Protein AF-A0A9N9CLS1-F1 (afdb_monomer)

Foldseek 3Di:
DDPDPDDDDPVVCVVDVAPFDQPVVPRDTDAAAAEDEQDDDVLLVVLVVVVVVVDPPDDDDPVVSVVSSVVVSVVVLVVVVVVCVVVVPDHRPVRHYYPD

Organism: NCBI:txid144530

Structure (mmCIF, N/CA/C/O backbone):
data_AF-A0A9N9CLS1-F1
#
_entry.id   AF-A0A9N9CLS1-F1
#
loop_
_atom_site.group_PDB
_atom_site.id
_atom_site.type_symbol
_atom_site.label_atom_id
_atom_site.label_alt_id
_atom_site.label_comp_id
_atom_site.label_asym_id
_atom_site.label_entity_id
_atom_site.label_seq_id
_atom_site.pdbx_PDB_ins_code
_atom_site.Cartn_x
_atom_site.Cartn_y
_atom_site.Cartn_z
_atom_site.occupancy
_atom_site.B_iso_or_equiv
_atom_site.auth_seq_id
_atom_site.auth_comp_id
_atom_site.auth_asym_id
_atom_site.auth_atom_id
_atom_site.pdbx_PDB_model_num
ATOM 1 N N . MET A 1 1 ? 32.860 11.344 -36.986 1.00 40.09 1 MET A N 1
ATOM 2 C CA . MET A 1 1 ? 31.773 10.966 -36.055 1.00 40.09 1 MET A CA 1
ATOM 3 C C . MET A 1 1 ? 30.735 10.146 -36.809 1.00 40.09 1 MET A C 1
ATOM 5 O O . MET A 1 1 ? 29.849 10.697 -37.449 1.00 40.09 1 MET A O 1
ATOM 9 N N . THR A 1 2 ? 30.897 8.826 -36.820 1.00 36.91 2 THR A N 1
ATOM 10 C CA . THR A 1 2 ? 29.975 7.885 -37.466 1.00 36.91 2 THR A CA 1
ATOM 11 C C . THR A 1 2 ? 28.696 7.772 -36.639 1.00 36.91 2 THR A C 1
ATOM 13 O O . THR A 1 2 ? 28.708 7.270 -35.520 1.00 36.91 2 THR A O 1
ATOM 16 N N . LYS A 1 3 ? 27.577 8.268 -37.179 1.00 47.56 3 LYS A N 1
ATOM 17 C CA . LYS A 1 3 ? 26.245 8.050 -36.603 1.00 47.56 3 LYS A CA 1
ATOM 18 C C . LYS A 1 3 ? 25.848 6.591 -36.839 1.00 47.56 3 LYS A C 1
ATOM 20 O O . LYS A 1 3 ? 25.273 6.264 -37.875 1.00 47.56 3 LYS A O 1
ATOM 25 N N . THR A 1 4 ? 26.163 5.711 -35.896 1.00 48.22 4 THR A N 1
ATOM 26 C CA . THR A 1 4 ? 25.599 4.358 -35.874 1.00 48.22 4 THR A CA 1
ATOM 27 C C . THR A 1 4 ? 24.105 4.486 -35.592 1.00 48.22 4 THR A C 1
ATOM 29 O O . THR A 1 4 ? 23.705 4.807 -34.475 1.00 48.22 4 THR A O 1
ATOM 32 N N . LYS A 1 5 ? 23.260 4.28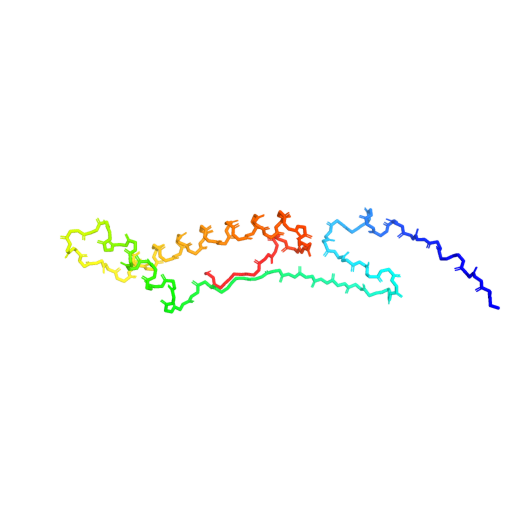0 -36.611 1.00 52.59 5 LYS A N 1
ATOM 33 C CA . LYS A 1 5 ? 21.817 4.095 -36.417 1.00 52.59 5 LYS A CA 1
ATOM 34 C C . LYS A 1 5 ? 21.631 2.823 -35.584 1.00 52.59 5 LYS A C 1
ATOM 36 O O . LYS A 1 5 ? 21.699 1.727 -36.137 1.00 52.59 5 LYS A O 1
ATOM 41 N N . ARG A 1 6 ? 21.447 2.947 -34.266 1.00 57.62 6 ARG A N 1
ATOM 42 C CA . ARG A 1 6 ? 21.035 1.807 -33.437 1.00 57.62 6 ARG A CA 1
ATOM 43 C C . ARG A 1 6 ? 19.644 1.384 -33.911 1.00 57.62 6 ARG A C 1
ATOM 45 O O . ARG A 1 6 ? 18.710 2.182 -33.888 1.00 57.62 6 ARG A O 1
ATOM 52 N N . LYS A 1 7 ? 19.523 0.157 -34.417 1.00 56.78 7 LYS A N 1
ATOM 53 C CA . LYS A 1 7 ? 18.220 -0.475 -34.638 1.00 56.78 7 LYS A CA 1
ATOM 54 C C . LYS A 1 7 ? 17.695 -0.887 -33.266 1.00 56.78 7 LYS A C 1
ATOM 56 O O . LYS A 1 7 ? 18.343 -1.673 -32.587 1.00 56.78 7 LYS A O 1
ATOM 61 N N . TYR A 1 8 ? 16.552 -0.346 -32.872 1.00 57.91 8 TYR A N 1
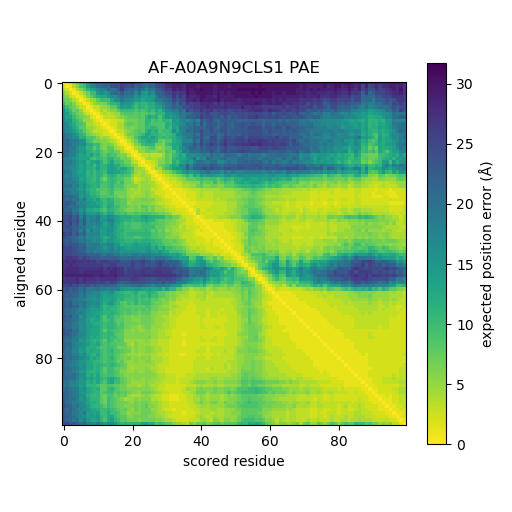ATOM 62 C CA . TYR A 1 8 ? 15.847 -0.782 -31.673 1.00 57.91 8 TYR A CA 1
ATOM 63 C C . TYR A 1 8 ? 15.211 -2.150 -31.953 1.00 57.91 8 TYR A C 1
ATOM 65 O O . TYR A 1 8 ? 14.408 -2.278 -32.879 1.00 57.91 8 TYR A O 1
ATOM 73 N N . ASP A 1 9 ? 15.597 -3.177 -31.195 1.00 60.44 9 ASP A N 1
ATOM 74 C CA . ASP A 1 9 ? 14.979 -4.502 -31.263 1.00 60.44 9 ASP A CA 1
ATOM 75 C C . ASP A 1 9 ? 13.808 -4.578 -30.275 1.00 60.44 9 ASP A C 1
ATOM 77 O O . ASP A 1 9 ? 13.974 -4.823 -29.080 1.00 60.44 9 ASP A O 1
ATOM 81 N N . PHE A 1 10 ? 12.598 -4.357 -30.786 1.00 61.91 10 PHE A N 1
ATOM 82 C CA . PHE A 1 10 ? 11.367 -4.446 -30.001 1.00 61.91 10 PHE A CA 1
ATOM 83 C C . PHE A 1 10 ? 10.903 -5.893 -29.755 1.00 61.91 10 PHE A C 1
ATOM 85 O O . PHE A 1 10 ? 9.937 -6.103 -29.021 1.00 61.91 10 PHE A O 1
ATOM 92 N N . SER A 1 11 ? 11.581 -6.906 -30.314 1.00 64.12 11 SER A N 1
ATOM 93 C CA . SER A 1 11 ? 11.200 -8.314 -30.137 1.00 64.12 11 SER A CA 1
ATOM 94 C C . SER A 1 11 ? 11.342 -8.798 -28.689 1.00 64.12 11 SER A C 1
ATOM 96 O O . SER A 1 11 ? 10.689 -9.770 -28.306 1.00 64.12 11 SER A O 1
ATOM 98 N N . TYR A 1 12 ? 12.128 -8.097 -27.861 1.00 63.12 12 TYR A N 1
ATOM 99 C CA . TYR A 1 12 ? 12.239 -8.366 -26.426 1.00 63.12 12 TYR A CA 1
ATOM 100 C C . TYR A 1 12 ? 10.896 -8.218 -25.699 1.00 63.12 12 TYR A C 1
ATOM 102 O O . TYR A 1 12 ? 10.522 -9.109 -24.935 1.00 63.12 12 TYR A O 1
ATOM 110 N N . PHE A 1 13 ? 10.153 -7.143 -25.985 1.00 60.44 13 PHE A N 1
ATOM 111 C CA . PHE A 1 13 ? 8.849 -6.873 -25.366 1.00 60.44 13 PHE A CA 1
ATOM 112 C C . PHE A 1 13 ? 7.785 -7.888 -25.797 1.00 60.44 13 PHE A C 1
ATOM 114 O O . PHE A 1 13 ? 6.885 -8.206 -25.030 1.00 60.44 13 PHE A O 1
ATOM 121 N N . ALA A 1 14 ? 7.914 -8.452 -27.001 1.00 64.25 14 ALA A N 1
ATOM 122 C CA . ALA A 1 14 ? 7.031 -9.517 -27.472 1.00 64.25 14 ALA A CA 1
ATOM 123 C C . ALA A 1 14 ? 7.316 -10.877 -26.804 1.00 64.25 14 ALA A C 1
ATOM 125 O O . ALA A 1 14 ? 6.422 -11.714 -26.714 1.00 64.25 14 ALA A O 1
ATOM 126 N N . LYS A 1 15 ? 8.555 -11.114 -26.347 1.00 64.50 15 LYS A N 1
ATOM 127 C CA . LYS A 1 15 ? 8.991 -12.384 -25.736 1.00 64.50 15 LYS A CA 1
ATOM 128 C C . LYS A 1 15 ? 8.931 -12.389 -24.205 1.00 64.50 15 LYS A C 1
ATOM 130 O O . LYS A 1 15 ? 8.919 -13.466 -23.617 1.00 64.50 15 LYS A O 1
ATOM 135 N N . ASN A 1 16 ? 8.909 -11.221 -23.563 1.00 60.53 16 ASN A N 1
ATOM 136 C CA . ASN A 1 16 ? 8.906 -11.076 -22.107 1.00 60.53 16 ASN A CA 1
ATOM 137 C C . ASN A 1 16 ? 7.707 -10.215 -21.676 1.00 60.53 16 ASN A C 1
ATOM 139 O O . ASN A 1 16 ? 7.811 -8.991 -21.705 1.00 60.53 16 ASN A O 1
ATOM 143 N N . PRO A 1 17 ? 6.575 -10.830 -21.289 1.00 60.06 17 PRO A N 1
ATOM 144 C CA . PRO A 1 17 ? 5.373 -10.099 -20.874 1.00 60.06 17 PRO A CA 1
ATOM 145 C C . PRO A 1 17 ? 5.469 -9.512 -19.454 1.00 60.06 17 PRO A C 1
ATOM 147 O O . PRO A 1 17 ? 4.639 -8.692 -19.072 1.00 60.06 17 PRO A O 1
ATOM 150 N N . GLU A 1 18 ? 6.460 -9.937 -18.668 1.00 59.47 18 GLU A N 1
ATOM 151 C CA . GLU A 1 18 ? 6.749 -9.402 -17.332 1.00 59.47 18 GLU A CA 1
ATOM 152 C C . GLU A 1 18 ? 7.373 -7.993 -17.443 1.00 59.47 18 GLU A C 1
ATOM 154 O O . GLU A 1 18 ? 8.178 -7.763 -18.352 1.00 59.47 18 GLU A O 1
ATOM 159 N N . PRO A 1 19 ? 7.062 -7.051 -16.531 1.00 58.41 19 PRO A N 1
ATOM 160 C CA . PRO A 1 19 ? 7.500 -5.657 -16.611 1.00 58.41 19 PRO A CA 1
ATOM 161 C C . PRO A 1 19 ? 9.003 -5.509 -16.322 1.00 58.41 19 PRO A C 1
ATOM 163 O O . PRO A 1 19 ? 9.428 -5.114 -15.239 1.00 58.41 19 PRO A O 1
ATOM 166 N N . LYS A 1 20 ? 9.833 -5.829 -17.316 1.00 60.47 20 LYS A N 1
ATOM 167 C CA . LYS A 1 20 ? 11.263 -5.514 -17.341 1.00 60.47 20 LYS A CA 1
ATOM 168 C C . LYS A 1 20 ? 11.472 -4.331 -18.267 1.00 60.47 20 LYS A C 1
ATOM 170 O O . LYS A 1 20 ? 11.263 -4.430 -19.477 1.00 60.47 20 LYS A O 1
ATOM 175 N N . TYR A 1 21 ? 11.884 -3.208 -17.695 1.00 65.38 21 TYR A N 1
ATOM 176 C CA . TYR A 1 21 ? 12.131 -1.998 -18.466 1.00 65.38 21 TYR A CA 1
ATOM 177 C C . TYR A 1 21 ? 13.564 -2.018 -18.976 1.00 65.38 21 TYR A C 1
ATOM 179 O O . TYR A 1 21 ? 14.503 -2.177 -18.196 1.00 65.38 21 TYR A O 1
ATOM 187 N N . LEU A 1 22 ? 13.723 -1.860 -20.287 1.00 63.59 22 LEU A N 1
ATOM 188 C CA . LEU A 1 22 ? 15.018 -1.628 -20.906 1.00 63.59 22 LEU A CA 1
ATOM 189 C C . LEU A 1 22 ? 15.251 -0.119 -20.962 1.00 63.59 22 LEU A C 1
ATOM 191 O O . LEU A 1 22 ? 14.553 0.589 -21.689 1.00 63.59 22 LEU A O 1
ATOM 195 N N . LEU A 1 23 ? 16.237 0.382 -20.219 1.00 67.06 23 LEU A N 1
ATOM 196 C CA . LEU A 1 23 ? 16.720 1.744 -20.440 1.00 67.06 23 LEU A CA 1
ATOM 197 C C . LEU A 1 23 ? 17.534 1.760 -21.735 1.00 67.06 23 LEU A C 1
ATOM 199 O O . LEU A 1 23 ? 18.677 1.302 -21.771 1.00 67.06 23 LEU A O 1
ATOM 203 N N . PHE A 1 24 ? 16.917 2.280 -22.797 1.00 62.50 24 PHE A N 1
ATOM 204 C CA . PHE A 1 24 ? 17.410 2.213 -24.178 1.00 62.50 24 PHE A CA 1
ATOM 205 C C . PHE A 1 24 ? 18.828 2.762 -24.385 1.00 62.50 24 PHE A C 1
ATOM 207 O O . PHE A 1 24 ? 19.534 2.301 -25.282 1.00 62.50 24 PHE A O 1
ATOM 214 N N . ASP A 1 25 ? 19.262 3.712 -23.558 1.00 67.94 25 ASP A N 1
ATOM 215 C CA . ASP A 1 25 ? 20.588 4.317 -23.694 1.00 67.94 25 ASP A CA 1
ATOM 216 C C . ASP A 1 25 ? 21.705 3.490 -23.047 1.00 67.94 25 ASP A C 1
ATOM 218 O O . ASP A 1 25 ? 22.854 3.589 -23.485 1.00 67.94 25 ASP A O 1
ATOM 222 N N . PHE A 1 26 ? 21.367 2.639 -22.072 1.00 65.44 26 PHE A N 1
ATOM 223 C CA . PHE A 1 26 ? 22.334 1.912 -21.244 1.00 65.44 26 PHE A CA 1
ATOM 224 C C . PHE A 1 26 ? 22.264 0.385 -21.373 1.00 65.44 26 PHE A C 1
ATOM 226 O O . PHE A 1 26 ? 23.111 -0.291 -20.802 1.00 65.44 26 PHE A O 1
ATOM 233 N N . GLU A 1 27 ? 21.278 -0.165 -22.092 1.00 71.75 27 GLU A N 1
ATOM 234 C CA . GLU A 1 27 ? 21.038 -1.620 -22.180 1.00 71.75 27 GLU A CA 1
ATOM 235 C C . GLU A 1 27 ? 20.901 -2.294 -20.796 1.00 71.75 27 GLU A C 1
ATOM 237 O O . GLU A 1 27 ? 21.245 -3.457 -20.600 1.00 71.75 27 GLU A O 1
ATOM 242 N N . ILE A 1 28 ? 20.374 -1.554 -19.813 1.00 73.62 28 ILE A N 1
ATOM 243 C CA . ILE A 1 28 ? 20.145 -2.042 -18.449 1.00 73.62 28 ILE A CA 1
ATOM 244 C C . ILE A 1 28 ? 18.688 -2.477 -18.313 1.00 73.62 28 ILE A C 1
ATOM 246 O O . ILE A 1 28 ? 17.771 -1.725 -18.654 1.00 73.62 28 ILE A O 1
ATOM 250 N N . PHE A 1 29 ? 18.490 -3.672 -17.757 1.00 75.62 29 PHE A N 1
ATOM 251 C CA . PHE A 1 29 ? 17.182 -4.163 -17.339 1.00 75.62 29 PHE A CA 1
ATOM 252 C C . PHE A 1 29 ? 16.895 -3.729 -15.905 1.00 75.62 29 PHE A C 1
ATOM 254 O O . PHE A 1 29 ? 17.608 -4.118 -14.980 1.00 75.62 29 PHE A O 1
ATOM 261 N N . ILE A 1 30 ? 15.831 -2.953 -15.720 1.00 78.81 30 ILE A N 1
ATOM 262 C CA . ILE A 1 30 ? 15.356 -2.530 -14.402 1.00 78.81 30 ILE A CA 1
ATOM 263 C C . ILE A 1 30 ? 14.049 -3.250 -14.091 1.00 78.81 30 ILE A C 1
ATOM 265 O O . ILE A 1 30 ? 13.109 -3.238 -14.887 1.00 78.81 30 ILE A O 1
ATOM 269 N N . SER A 1 31 ? 14.002 -3.854 -12.905 1.00 83.38 31 SER A N 1
ATOM 270 C CA . SER A 1 31 ? 12.794 -4.420 -12.310 1.00 83.38 31 SER A CA 1
ATOM 271 C C . SER A 1 31 ? 12.389 -3.547 -11.128 1.00 83.38 31 SER A C 1
ATOM 273 O O . SER A 1 31 ? 13.069 -3.547 -10.103 1.00 83.38 31 SER A O 1
ATOM 275 N N . TYR A 1 32 ? 11.299 -2.796 -11.269 1.00 87.06 32 TYR A N 1
ATOM 276 C CA . TYR A 1 32 ? 10.742 -1.997 -10.181 1.00 87.06 32 TYR A CA 1
ATOM 277 C C . TYR A 1 32 ? 9.526 -2.710 -9.593 1.00 87.06 32 TYR A C 1
ATOM 279 O O . TYR A 1 32 ? 8.488 -2.813 -10.245 1.00 87.06 32 TYR A O 1
ATOM 287 N N . ILE A 1 33 ? 9.669 -3.212 -8.365 1.00 91.38 33 ILE A N 1
ATOM 288 C CA . ILE A 1 33 ? 8.591 -3.867 -7.622 1.00 91.38 33 ILE A CA 1
ATOM 289 C C . ILE A 1 33 ? 8.137 -2.894 -6.525 1.00 91.38 33 ILE A C 1
ATOM 291 O O . ILE A 1 33 ? 8.896 -2.660 -5.580 1.00 91.38 33 ILE A O 1
ATOM 295 N N . PRO A 1 34 ? 6.943 -2.288 -6.644 1.00 92.94 34 PRO A N 1
ATOM 296 C CA . PRO A 1 34 ? 6.413 -1.398 -5.622 1.00 92.94 34 PRO A CA 1
ATOM 297 C C . PRO A 1 34 ? 6.098 -2.171 -4.337 1.00 92.94 34 PRO A C 1
ATOM 299 O O . PRO A 1 34 ? 5.826 -3.375 -4.363 1.00 92.94 34 PRO A O 1
ATOM 302 N N . GLY A 1 35 ? 6.121 -1.471 -3.203 1.00 95.00 35 GLY A N 1
ATOM 303 C CA . GLY A 1 35 ? 5.864 -2.074 -1.904 1.00 95.00 35 GLY A CA 1
ATOM 304 C C . GLY A 1 35 ? 5.163 -1.140 -0.927 1.00 95.00 35 GLY A C 1
ATOM 305 O O . GLY A 1 35 ? 5.327 0.076 -1.000 1.00 95.00 35 GLY A O 1
ATOM 306 N N . TRP A 1 36 ? 4.405 -1.725 -0.000 1.00 95.56 36 TRP A N 1
ATOM 307 C CA . TRP A 1 36 ? 3.704 -1.008 1.062 1.00 95.56 36 TRP A CA 1
ATOM 308 C C . TRP A 1 36 ? 4.083 -1.523 2.440 1.00 95.56 36 TRP A C 1
ATOM 310 O O . TRP A 1 36 ? 4.019 -2.727 2.711 1.00 95.56 36 TRP A O 1
ATOM 320 N N . ASP A 1 37 ? 4.386 -0.581 3.328 1.00 93.75 37 ASP A N 1
ATOM 321 C CA . ASP A 1 37 ? 4.433 -0.844 4.755 1.00 93.75 37 ASP A CA 1
ATOM 322 C C . ASP A 1 37 ? 3.050 -0.622 5.374 1.00 93.75 37 ASP A C 1
ATOM 324 O O . ASP A 1 37 ? 2.435 0.433 5.218 1.00 93.75 37 ASP A O 1
ATOM 328 N N . CYS A 1 38 ? 2.535 -1.664 6.014 1.00 90.88 38 CYS A N 1
ATOM 329 C CA . CYS A 1 38 ? 1.148 -1.775 6.437 1.00 90.88 38 CYS A CA 1
ATOM 330 C C . CYS A 1 38 ? 0.993 -1.914 7.954 1.00 90.88 38 CYS A C 1
ATOM 332 O O . CYS A 1 38 ? -0.134 -2.052 8.430 1.00 90.88 38 CYS A O 1
ATOM 334 N N . HIS A 1 39 ? 2.099 -1.889 8.701 1.00 86.62 39 HIS A N 1
ATOM 335 C CA . HIS A 1 39 ? 2.110 -2.022 10.157 1.00 86.62 39 HIS A CA 1
ATOM 336 C C . HIS A 1 39 ? 2.543 -0.726 10.843 1.00 86.62 39 HIS A C 1
ATOM 338 O O . HIS A 1 39 ? 2.996 0.228 10.214 1.00 86.62 39 HIS A O 1
ATOM 344 N N . GLY A 1 40 ? 2.408 -0.710 12.168 1.00 88.12 40 GLY A N 1
ATOM 345 C CA . GLY A 1 40 ? 2.918 0.350 13.026 1.00 88.12 40 GLY A CA 1
ATOM 346 C C . GLY A 1 40 ? 1.858 1.332 13.516 1.00 88.12 40 GLY A C 1
ATOM 347 O O . GLY A 1 40 ? 0.683 1.294 13.155 1.00 88.12 40 GLY A O 1
ATOM 348 N N . LEU A 1 41 ? 2.308 2.257 14.359 1.00 87.50 41 LEU A N 1
ATOM 349 C CA . LEU A 1 41 ? 1.437 3.188 15.071 1.00 87.50 41 LEU A CA 1
ATOM 350 C C . LEU A 1 41 ? 0.535 4.059 14.165 1.00 87.50 41 LEU A C 1
ATOM 352 O O . LEU A 1 41 ? -0.606 4.309 14.556 1.00 87.50 41 LEU A O 1
ATOM 356 N N . PRO A 1 42 ? 0.953 4.514 12.963 1.00 89.44 42 PRO A N 1
ATOM 357 C CA . PRO A 1 42 ? 0.094 5.353 12.125 1.00 89.44 42 PRO A CA 1
ATOM 358 C C . PRO A 1 42 ? -1.230 4.689 11.724 1.00 89.44 42 PRO A C 1
ATOM 360 O O . PRO A 1 42 ? -2.282 5.329 11.799 1.00 89.44 42 PRO A O 1
ATOM 363 N N . ILE A 1 43 ? -1.205 3.410 11.324 1.00 86.50 43 ILE A N 1
ATOM 364 C CA . ILE A 1 43 ? -2.427 2.700 10.918 1.00 86.50 43 ILE A CA 1
ATOM 365 C C . ILE A 1 43 ? -3.302 2.375 12.130 1.00 86.50 43 ILE A C 1
ATOM 367 O O . ILE A 1 43 ? -4.527 2.456 12.039 1.00 86.50 43 ILE A O 1
ATOM 371 N N . GLU A 1 44 ? -2.689 2.097 13.283 1.00 84.12 44 GLU A N 1
ATOM 372 C CA . GLU A 1 44 ? -3.397 1.870 14.544 1.00 84.12 44 GLU A CA 1
ATOM 373 C C . GLU A 1 44 ? -4.133 3.132 15.002 1.00 84.12 44 GLU A C 1
ATOM 375 O O . GLU A 1 44 ? -5.327 3.078 15.286 1.00 84.12 44 GLU A O 1
ATOM 380 N N . LEU A 1 45 ? -3.470 4.294 14.993 1.00 84.75 45 LEU A N 1
ATOM 381 C CA . LEU A 1 45 ? -4.092 5.573 15.346 1.00 84.75 45 LEU A CA 1
ATOM 382 C C . LEU A 1 45 ? -5.226 5.943 14.388 1.00 84.75 45 LEU A C 1
ATOM 384 O O . LEU A 1 45 ? -6.281 6.400 14.833 1.00 84.75 45 LEU A O 1
ATOM 388 N N . LYS A 1 46 ? -5.041 5.716 13.082 1.00 85.06 46 LYS A N 1
ATOM 389 C CA . LYS A 1 46 ? -6.086 5.959 12.080 1.00 85.06 46 LYS A CA 1
ATOM 390 C C . LYS A 1 46 ? -7.293 5.048 12.296 1.00 85.06 46 LYS A C 1
ATOM 392 O O . LYS A 1 46 ? -8.424 5.524 12.308 1.00 85.06 46 LYS A O 1
ATOM 397 N N . THR A 1 47 ? -7.042 3.767 12.551 1.00 82.00 47 THR A N 1
ATOM 398 C CA . THR A 1 47 ? -8.073 2.777 12.880 1.00 82.00 47 THR A CA 1
ATOM 399 C C . THR A 1 47 ? -8.840 3.190 14.135 1.00 82.00 47 THR A C 1
ATOM 401 O O . THR A 1 47 ? -10.064 3.256 14.116 1.00 82.00 47 THR A O 1
ATOM 404 N N . LEU A 1 48 ? -8.137 3.563 15.208 1.00 79.69 48 LEU A N 1
ATOM 405 C CA . LEU A 1 48 ? -8.747 4.051 16.447 1.00 79.69 48 LEU A CA 1
ATOM 406 C C . LEU A 1 48 ? -9.563 5.333 16.232 1.00 79.69 48 LEU A C 1
ATOM 408 O O . LEU A 1 48 ? -10.618 5.487 16.841 1.00 79.69 48 LEU A O 1
ATOM 412 N N . SER A 1 49 ? -9.113 6.242 15.365 1.00 79.06 49 SER A N 1
ATOM 413 C CA . SER A 1 49 ? -9.869 7.442 14.991 1.00 79.06 49 SER A CA 1
ATOM 414 C C . SER A 1 49 ? -11.174 7.095 14.270 1.00 79.06 49 SER A C 1
ATOM 416 O O . SER A 1 49 ? -12.226 7.609 14.637 1.00 79.06 49 SER A O 1
ATOM 418 N N . GLU A 1 50 ? -11.130 6.215 13.267 1.00 73.38 50 GLU A N 1
ATOM 419 C CA . GLU A 1 50 ? -12.324 5.756 12.537 1.00 73.38 50 GLU A CA 1
ATOM 420 C C . GLU A 1 50 ? -13.293 4.983 13.450 1.00 73.38 50 GLU A C 1
ATOM 422 O O . GLU A 1 50 ? -14.511 5.057 13.283 1.00 73.38 50 GLU A O 1
ATOM 427 N N . LEU A 1 51 ? -12.761 4.286 14.456 1.00 73.31 51 LEU A N 1
ATOM 428 C CA . LEU A 1 51 ? -13.534 3.547 15.450 1.00 73.31 51 LEU A CA 1
ATOM 429 C C . LEU A 1 51 ? -14.185 4.446 16.500 1.00 73.31 51 LEU A C 1
ATOM 431 O O . LEU A 1 51 ? -15.344 4.224 16.825 1.00 73.31 51 LEU A O 1
ATOM 435 N N . LYS A 1 52 ? -13.505 5.495 16.979 1.00 64.00 52 LYS A N 1
ATOM 436 C CA . LYS A 1 52 ? -14.104 6.503 17.878 1.00 64.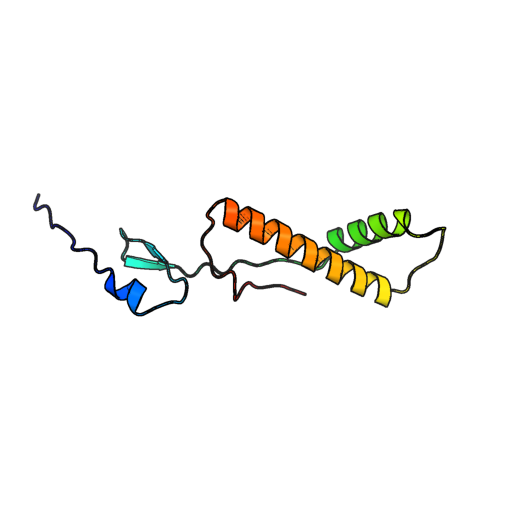00 52 LYS A CA 1
ATOM 437 C C . LYS A 1 52 ? -15.301 7.219 17.250 1.00 64.00 52 LYS A C 1
ATOM 439 O O . LYS A 1 52 ? -16.189 7.650 17.970 1.00 64.00 52 LYS A O 1
ATOM 444 N N . VAL A 1 53 ? -15.337 7.331 15.920 1.00 59.81 53 VAL A N 1
ATOM 445 C CA . VAL A 1 53 ? -16.494 7.866 15.180 1.00 59.81 53 VAL A CA 1
ATOM 446 C C . VAL A 1 53 ? -17.656 6.861 15.132 1.00 59.81 53 VAL A C 1
ATOM 448 O O . VAL A 1 53 ? -18.806 7.265 14.993 1.00 59.81 53 VAL A O 1
ATOM 451 N N . ARG A 1 54 ? -17.374 5.557 15.248 1.00 57.62 54 ARG A N 1
ATOM 452 C CA . ARG A 1 54 ? -18.355 4.463 15.143 1.00 57.62 54 ARG A CA 1
ATOM 453 C C . ARG A 1 54 ? -18.826 3.892 16.482 1.00 57.62 54 ARG A C 1
ATOM 455 O O . ARG A 1 54 ? -19.831 3.194 16.479 1.00 57.62 54 ARG A O 1
ATOM 462 N N . ALA A 1 55 ? -18.103 4.137 17.573 1.00 57.69 55 ALA A N 1
ATOM 463 C CA . ALA A 1 55 ? -18.323 3.494 18.863 1.00 57.69 55 ALA A CA 1
ATOM 464 C C . ALA A 1 55 ? -18.701 4.499 19.961 1.00 57.69 55 ALA A C 1
ATOM 466 O O . ALA A 1 55 ? -17.921 5.357 20.369 1.00 57.69 55 ALA A O 1
ATOM 467 N N . ASP A 1 56 ? -19.888 4.295 20.503 1.00 58.06 56 ASP A N 1
ATOM 468 C CA . ASP A 1 56 ? -20.539 4.905 21.660 1.00 58.06 56 ASP A CA 1
ATOM 469 C C . ASP A 1 56 ? -19.926 4.417 22.995 1.00 58.06 56 ASP A C 1
ATOM 471 O O . ASP A 1 56 ? -20.609 4.021 23.935 1.00 58.06 56 ASP A O 1
ATOM 475 N N . GLY A 1 57 ? -18.591 4.460 23.091 1.00 57.88 57 GLY A N 1
ATOM 476 C CA . GLY A 1 57 ? -17.841 4.140 24.315 1.00 57.88 57 GLY A CA 1
ATOM 477 C C . GLY A 1 57 ? -17.455 2.666 24.492 1.00 57.88 57 GLY A C 1
ATOM 478 O O . GLY A 1 57 ? -16.964 2.291 25.556 1.00 57.88 57 GLY A O 1
ATOM 479 N N . THR A 1 58 ? -17.632 1.823 23.471 1.00 64.50 58 THR A N 1
ATOM 480 C CA . THR A 1 58 ? -17.243 0.406 23.516 1.00 64.50 58 THR A CA 1
ATOM 481 C C . THR A 1 58 ? -15.743 0.207 23.270 1.00 64.50 58 THR A C 1
ATOM 483 O O . THR A 1 58 ? -15.164 0.688 22.296 1.00 64.50 58 THR A O 1
ATOM 486 N N . VAL A 1 59 ? -15.093 -0.522 24.182 1.00 64.94 59 VAL A N 1
ATOM 487 C CA . VAL A 1 59 ? -13.685 -0.924 24.062 1.00 64.94 59 VAL A CA 1
AT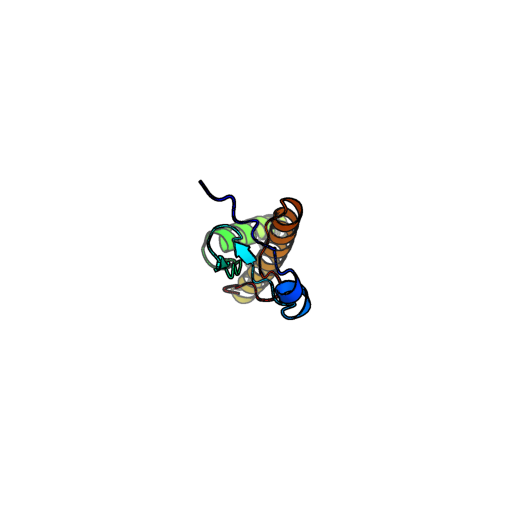OM 488 C C . VAL A 1 59 ? -13.603 -2.160 23.167 1.00 64.94 59 VAL A C 1
ATOM 490 O O . VAL A 1 59 ? -14.108 -3.221 23.527 1.00 64.94 59 VAL A O 1
ATOM 493 N N . LEU A 1 60 ? -12.973 -2.022 22.001 1.00 71.81 60 LEU A N 1
ATOM 494 C CA . LEU A 1 60 ? -12.786 -3.116 21.045 1.00 71.81 60 LEU A CA 1
ATOM 495 C C . LEU A 1 60 ? -11.660 -4.054 21.475 1.00 71.81 60 LEU A C 1
ATOM 497 O O . LEU A 1 60 ? -10.658 -3.633 22.059 1.00 71.81 60 LEU A O 1
ATOM 501 N N . SER A 1 61 ? -11.798 -5.333 21.135 1.00 82.81 61 SER A N 1
ATOM 502 C CA . SER A 1 61 ? -10.749 -6.315 21.386 1.00 82.81 61 SER A CA 1
ATOM 503 C C . SER A 1 61 ? -9.525 -6.065 20.487 1.00 82.81 61 SER A C 1
ATOM 505 O O . SER A 1 61 ? -9.656 -5.585 19.354 1.00 82.81 61 SER A O 1
ATOM 507 N N . PRO A 1 62 ? -8.313 -6.472 20.912 1.00 82.56 62 PRO A N 1
ATOM 508 C CA . PRO A 1 62 ? -7.117 -6.371 20.073 1.00 82.56 62 PRO A CA 1
ATOM 509 C C . PRO A 1 62 ? -7.249 -7.075 18.714 1.00 82.56 62 PRO A C 1
ATOM 511 O O . PRO A 1 62 ? -6.615 -6.678 17.738 1.00 82.56 62 PRO A O 1
ATOM 514 N N . MET A 1 63 ? -8.057 -8.136 18.638 1.00 86.50 63 MET A N 1
ATOM 515 C CA . MET A 1 63 ? -8.295 -8.871 17.397 1.00 86.50 63 MET A CA 1
ATOM 516 C C . MET A 1 63 ? -9.121 -8.051 16.401 1.00 86.50 63 MET A C 1
ATOM 518 O O . MET A 1 63 ? -8.785 -8.011 15.219 1.00 86.50 63 MET A O 1
ATOM 522 N N . GLU A 1 64 ? -10.163 -7.372 16.877 1.00 83.38 64 GLU A N 1
ATOM 523 C CA . GLU A 1 64 ? -10.995 -6.496 16.047 1.00 83.38 64 GLU A CA 1
ATOM 524 C C . GLU A 1 64 ? -10.193 -5.300 15.540 1.00 83.38 64 GLU A C 1
ATOM 526 O O . GLU A 1 64 ? -10.248 -4.995 14.352 1.00 83.38 64 GLU A O 1
ATOM 531 N N . ILE A 1 65 ? -9.366 -4.692 16.398 1.00 82.62 65 ILE A N 1
ATOM 532 C CA . ILE A 1 65 ? -8.485 -3.583 16.004 1.00 82.62 65 ILE A CA 1
ATOM 533 C C . ILE A 1 65 ? -7.544 -4.016 14.874 1.00 82.62 65 ILE A C 1
ATOM 535 O O . ILE A 1 65 ? -7.444 -3.324 13.863 1.00 82.62 65 ILE A O 1
ATOM 539 N N . ARG A 1 66 ? -6.900 -5.188 14.988 1.00 87.25 66 ARG A N 1
ATOM 540 C CA . ARG A 1 66 ? -6.024 -5.713 13.925 1.00 87.25 6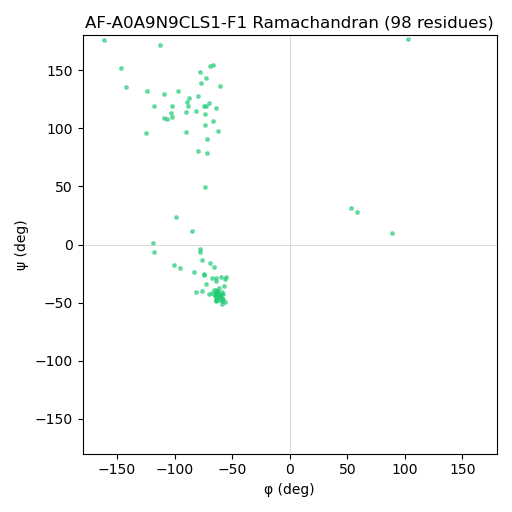6 ARG A CA 1
ATOM 541 C C . ARG A 1 66 ? -6.775 -5.997 12.627 1.00 87.25 66 ARG A C 1
ATOM 543 O O . ARG A 1 66 ? -6.248 -5.723 11.550 1.00 87.25 66 ARG A O 1
ATOM 550 N N . LYS A 1 67 ? -7.993 -6.541 12.713 1.00 88.62 67 LYS A N 1
ATOM 551 C CA . LYS A 1 67 ? -8.828 -6.802 11.533 1.00 88.62 67 LYS A CA 1
ATOM 552 C C . LYS A 1 67 ? -9.141 -5.501 10.795 1.00 88.62 67 LYS A C 1
ATOM 554 O O . LYS A 1 67 ? -8.945 -5.422 9.587 1.00 88.62 67 LYS A O 1
ATOM 559 N N . ILE A 1 68 ? -9.559 -4.479 11.532 1.00 87.38 68 ILE A N 1
ATOM 560 C CA . ILE A 1 68 ? -9.915 -3.182 10.957 1.00 87.38 68 ILE A CA 1
ATOM 561 C C . ILE A 1 68 ? -8.669 -2.488 10.400 1.00 87.38 68 ILE A C 1
ATOM 563 O O . ILE A 1 68 ? -8.707 -1.999 9.278 1.00 87.38 68 ILE A O 1
ATOM 567 N N . ALA A 1 69 ? -7.533 -2.541 11.101 1.00 89.69 69 ALA A N 1
ATOM 568 C CA . ALA A 1 69 ? -6.273 -1.997 10.598 1.00 89.69 69 ALA A CA 1
ATOM 569 C C . ALA A 1 69 ? -5.847 -2.650 9.271 1.00 89.69 69 ALA A C 1
ATOM 571 O O . ALA A 1 69 ? -5.442 -1.949 8.342 1.00 89.69 69 ALA A O 1
ATOM 572 N N . ARG A 1 70 ? -6.017 -3.976 9.139 1.00 91.81 70 ARG A N 1
ATOM 573 C CA . ARG A 1 70 ? -5.785 -4.705 7.880 1.00 91.81 70 ARG A CA 1
ATOM 574 C C . ARG A 1 70 ? -6.701 -4.209 6.760 1.00 91.81 70 ARG A C 1
ATOM 576 O O . ARG A 1 70 ? -6.234 -4.002 5.643 1.00 91.81 70 ARG A O 1
ATOM 583 N N . GLU A 1 71 ? -7.986 -4.012 7.041 1.00 91.38 71 GLU A N 1
ATOM 584 C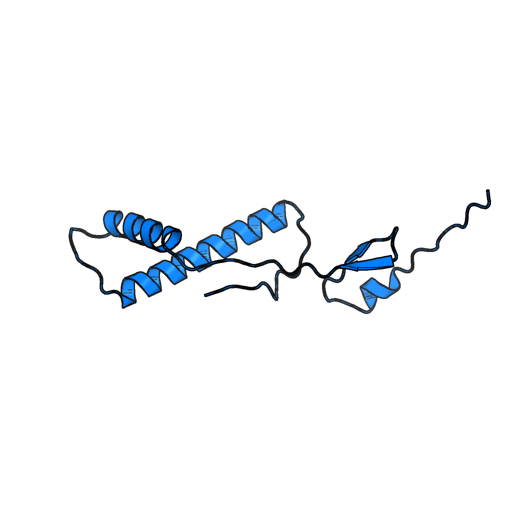 CA . GLU A 1 71 ? -8.957 -3.498 6.066 1.00 91.38 71 GLU A CA 1
ATOM 585 C C . GLU A 1 71 ? -8.623 -2.060 5.633 1.00 91.38 71 GLU A C 1
ATOM 587 O O . GLU A 1 71 ? -8.615 -1.761 4.435 1.00 91.38 71 GLU A O 1
ATOM 592 N N . CYS A 1 72 ? -8.265 -1.185 6.579 1.00 90.50 72 CYS A N 1
ATOM 593 C CA . CYS A 1 72 ? -7.826 0.183 6.300 1.00 90.50 72 CYS A CA 1
ATOM 594 C C . CYS A 1 72 ? -6.561 0.204 5.429 1.00 90.50 72 CYS A C 1
ATOM 596 O O . CYS A 1 72 ? -6.491 0.975 4.469 1.00 90.50 72 CYS A O 1
ATOM 598 N N . ALA A 1 73 ? -5.583 -0.656 5.728 1.00 93.12 73 ALA A N 1
ATOM 599 C CA . ALA A 1 73 ? -4.362 -0.783 4.941 1.00 93.12 73 ALA A CA 1
ATOM 600 C C . ALA A 1 73 ? -4.653 -1.274 3.515 1.00 93.12 73 ALA A C 1
ATOM 602 O O . ALA A 1 73 ? -4.205 -0.648 2.559 1.00 93.12 73 ALA A O 1
ATOM 603 N N . LEU A 1 74 ? -5.465 -2.324 3.343 1.00 94.06 74 LEU A N 1
ATOM 604 C CA . LEU A 1 74 ? -5.852 -2.827 2.016 1.00 94.06 74 LEU A CA 1
ATOM 605 C C . LEU A 1 74 ? -6.548 -1.757 1.167 1.00 94.06 74 LEU A C 1
ATOM 607 O O . LEU A 1 74 ? -6.235 -1.609 -0.014 1.00 94.06 74 LEU A O 1
ATOM 611 N N . LYS A 1 75 ? -7.452 -0.980 1.772 1.00 93.44 75 LYS A N 1
ATOM 612 C CA . LYS A 1 75 ? -8.124 0.131 1.091 1.00 93.44 75 LYS A CA 1
ATOM 613 C C . LYS A 1 75 ? -7.131 1.216 0.669 1.00 93.44 75 LYS A C 1
ATOM 615 O O . LYS A 1 75 ? -7.196 1.692 -0.460 1.00 93.44 75 LYS A O 1
ATOM 620 N N . ALA A 1 76 ? -6.212 1.594 1.559 1.00 93.06 76 ALA A N 1
ATOM 621 C CA . ALA A 1 76 ? -5.200 2.606 1.270 1.00 93.06 76 ALA A CA 1
ATOM 622 C C . ALA A 1 76 ? -4.239 2.169 0.154 1.00 93.06 76 ALA A C 1
ATOM 624 O O . ALA A 1 76 ? -3.940 2.976 -0.724 1.00 93.06 76 ALA A O 1
ATOM 625 N N . ILE A 1 77 ? -3.811 0.900 0.159 1.00 94.81 77 ILE A N 1
ATOM 626 C CA . ILE A 1 77 ? -2.975 0.313 -0.898 1.00 94.81 77 ILE A CA 1
ATOM 627 C C . ILE A 1 77 ? -3.661 0.455 -2.250 1.00 94.81 77 ILE A C 1
ATOM 629 O O . ILE A 1 77 ? -3.035 0.925 -3.193 1.00 94.81 77 ILE A O 1
ATOM 633 N N . GLU A 1 78 ? -4.937 0.077 -2.351 1.00 95.31 78 GLU A N 1
ATOM 634 C CA . GLU A 1 78 ? -5.640 0.127 -3.632 1.00 95.31 78 GLU A CA 1
ATOM 635 C C . GLU A 1 78 ? -5.783 1.567 -4.135 1.00 95.31 78 GLU A C 1
ATOM 637 O O . GLU A 1 78 ? -5.471 1.837 -5.289 1.00 95.31 78 GLU A O 1
ATOM 642 N N . THR A 1 79 ? -6.157 2.514 -3.269 1.00 95.88 79 THR A N 1
ATOM 643 C CA . THR A 1 79 ? -6.229 3.934 -3.651 1.00 95.88 79 THR A CA 1
ATOM 644 C C . THR A 1 79 ? -4.878 4.460 -4.139 1.00 95.88 79 THR A C 1
ATOM 646 O O . THR A 1 79 ? -4.790 4.977 -5.247 1.00 95.88 79 THR A O 1
ATOM 649 N N . GLN A 1 80 ? -3.806 4.256 -3.368 1.00 95.44 80 GLN A N 1
ATOM 650 C CA . GLN A 1 80 ? -2.468 4.730 -3.741 1.00 95.44 80 GLN A CA 1
ATOM 651 C C . GLN A 1 80 ? -1.947 4.064 -5.016 1.00 95.44 80 GLN A C 1
ATOM 653 O O . GLN A 1 80 ? -1.327 4.715 -5.851 1.00 95.44 80 GLN A O 1
ATOM 658 N N . LYS A 1 81 ? -2.201 2.763 -5.185 1.00 95.25 81 LYS A N 1
ATOM 659 C CA . LYS A 1 81 ? -1.846 2.020 -6.394 1.00 95.25 81 LYS A CA 1
ATOM 660 C C . LYS A 1 81 ? -2.516 2.623 -7.626 1.00 95.25 81 LYS A C 1
ATOM 662 O O . LYS A 1 81 ? -1.836 2.832 -8.626 1.00 95.25 81 LYS A O 1
ATOM 667 N N . GLN A 1 82 ? -3.816 2.909 -7.553 1.00 95.69 82 GLN A N 1
ATOM 668 C CA . GLN A 1 82 ? -4.544 3.544 -8.653 1.00 95.69 82 GLN A CA 1
ATOM 669 C C . GLN A 1 82 ? -3.987 4.939 -8.954 1.00 95.69 82 GLN A C 1
ATOM 671 O O . GLN A 1 82 ? -3.751 5.257 -10.116 1.00 95.69 82 GLN A O 1
ATOM 676 N N . ASP A 1 83 ? -3.688 5.740 -7.930 1.00 96.81 83 ASP A N 1
ATOM 677 C CA . ASP A 1 83 ? -3.088 7.067 -8.111 1.00 96.81 83 ASP A CA 1
ATOM 678 C C . ASP A 1 83 ? -1.714 6.987 -8.795 1.00 96.81 83 ASP A C 1
ATOM 680 O O . ASP A 1 83 ? -1.442 7.723 -9.745 1.00 96.81 83 ASP A O 1
ATOM 684 N N . PHE A 1 84 ? -0.864 6.039 -8.391 1.00 95.50 84 PHE A N 1
ATOM 685 C CA . PHE A 1 84 ? 0.432 5.826 -9.035 1.00 95.50 84 PHE A CA 1
ATOM 686 C C . PHE A 1 84 ? 0.312 5.337 -10.481 1.00 95.50 84 PHE A C 1
ATOM 688 O O . PHE A 1 84 ? 1.073 5.787 -11.341 1.00 95.50 84 PHE A O 1
ATOM 695 N N . MET A 1 85 ? -0.649 4.458 -10.773 1.00 90.56 85 MET A N 1
ATOM 696 C CA . MET A 1 85 ? -0.952 4.052 -12.148 1.00 90.56 85 MET A CA 1
ATOM 697 C C . MET A 1 85 ? -1.442 5.239 -12.987 1.00 90.56 85 MET A C 1
ATOM 699 O O . MET A 1 85 ? -1.001 5.397 -14.124 1.00 90.56 85 MET A O 1
ATOM 703 N N . ASN A 1 86 ? -2.287 6.106 -12.420 1.00 95.31 86 ASN A N 1
ATOM 704 C CA . ASN A 1 86 ? -2.772 7.324 -13.076 1.00 95.31 86 ASN A CA 1
ATOM 705 C C . ASN A 1 86 ? -1.645 8.325 -13.363 1.00 95.31 86 ASN A C 1
ATOM 707 O O . ASN A 1 86 ? -1.718 9.075 -14.334 1.00 95.31 86 ASN A O 1
ATOM 711 N N . TRP A 1 87 ? -0.586 8.328 -12.553 1.00 95.50 87 TRP A N 1
ATOM 712 C CA . TRP A 1 87 ? 0.629 9.114 -12.792 1.00 95.50 87 TRP A CA 1
ATOM 713 C C . TRP A 1 87 ? 1.636 8.418 -13.709 1.00 95.50 87 TRP A C 1
ATOM 715 O O . TRP A 1 87 ? 2.776 8.868 -13.831 1.00 95.50 87 TRP A O 1
ATOM 725 N N . CYS A 1 88 ? 1.225 7.333 -14.367 1.00 91.56 88 CYS A N 1
ATOM 726 C CA . CYS A 1 88 ? 2.049 6.563 -15.289 1.00 91.56 88 CYS A CA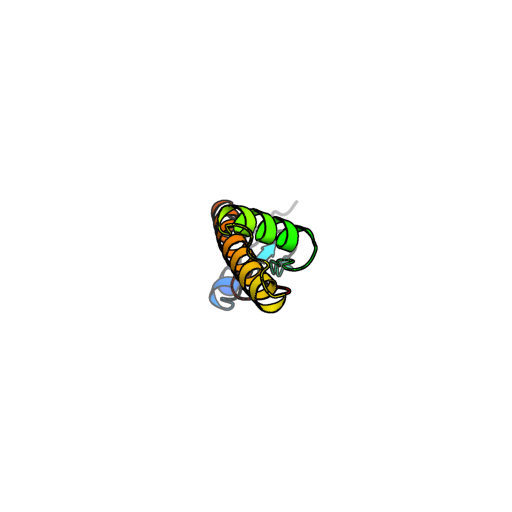 1
ATOM 727 C C . CYS A 1 88 ? 3.329 6.007 -14.643 1.00 91.56 88 CYS A C 1
ATOM 729 O O . CYS A 1 88 ? 4.326 5.793 -15.336 1.00 91.56 88 CYS A O 1
ATOM 731 N N . ILE A 1 89 ? 3.326 5.749 -13.329 1.00 88.88 89 ILE A N 1
ATOM 732 C CA . ILE A 1 89 ? 4.422 5.021 -12.690 1.00 88.88 89 ILE A CA 1
ATOM 733 C C . ILE A 1 89 ? 4.358 3.572 -13.161 1.00 88.88 89 ILE A C 1
ATOM 735 O O . ILE A 1 89 ? 3.356 2.873 -12.984 1.00 88.88 89 ILE A O 1
ATOM 739 N N . ILE A 1 90 ? 5.447 3.114 -13.769 1.00 85.75 90 ILE A N 1
ATOM 740 C CA . ILE A 1 90 ? 5.522 1.780 -14.355 1.00 85.75 90 ILE A CA 1
ATOM 741 C C . ILE A 1 90 ? 6.308 0.868 -13.417 1.00 85.75 90 ILE A C 1
ATOM 743 O O . ILE A 1 90 ? 7.472 1.131 -13.124 1.00 85.75 90 ILE A O 1
ATOM 747 N N . GLY A 1 91 ? 5.660 -0.192 -12.939 1.00 88.12 91 GLY A N 1
ATOM 748 C CA . GLY A 1 91 ? 6.250 -1.205 -12.071 1.00 88.12 91 GLY A CA 1
ATOM 749 C C . GLY A 1 91 ? 5.442 -2.499 -12.067 1.00 88.12 91 GLY A C 1
ATOM 750 O O . GLY A 1 91 ? 4.367 -2.591 -12.666 1.00 88.12 91 GLY A O 1
ATOM 751 N N . ASP A 1 92 ? 5.953 -3.503 -11.362 1.00 89.31 92 ASP A N 1
ATOM 752 C CA . ASP A 1 92 ? 5.275 -4.781 -11.172 1.00 89.31 92 ASP A CA 1
ATOM 753 C C . ASP A 1 92 ? 4.193 -4.697 -10.090 1.00 89.31 92 ASP A C 1
ATOM 755 O O . ASP A 1 92 ? 4.354 -5.098 -8.937 1.00 89.31 92 ASP A O 1
ATOM 759 N N . TRP A 1 93 ? 3.042 -4.165 -10.482 1.00 88.88 93 TRP A N 1
ATOM 760 C CA . TRP A 1 93 ? 1.890 -4.018 -9.599 1.00 88.88 93 TRP A CA 1
ATOM 761 C C . TRP A 1 93 ? 1.222 -5.343 -9.208 1.00 88.88 93 TRP A C 1
ATOM 763 O O . TRP A 1 93 ? 0.404 -5.359 -8.282 1.00 88.88 93 TRP A O 1
ATOM 773 N N . LYS A 1 94 ? 1.511 -6.436 -9.929 1.00 87.69 94 LYS A N 1
ATOM 774 C CA . LYS A 1 94 ? 0.953 -7.769 -9.662 1.00 87.69 94 LYS A CA 1
ATOM 775 C C . LYS A 1 94 ? 1.726 -8.456 -8.541 1.00 87.69 94 LYS A C 1
ATOM 777 O O . LYS A 1 94 ? 1.102 -9.048 -7.664 1.00 87.69 94 LYS A O 1
ATOM 782 N N . ASN A 1 95 ? 3.051 -8.318 -8.542 1.00 89.81 95 ASN A N 1
ATOM 783 C CA . ASN A 1 95 ? 3.943 -8.903 -7.541 1.00 89.81 95 ASN A CA 1
ATOM 784 C C . ASN A 1 95 ? 4.361 -7.900 -6.453 1.00 89.81 95 ASN A C 1
ATOM 786 O O . ASN A 1 95 ? 5.400 -8.065 -5.816 1.00 89.81 95 ASN A O 1
ATOM 790 N N . ALA A 1 96 ? 3.558 -6.857 -6.228 1.00 91.81 96 ALA A N 1
ATOM 791 C CA . ALA A 1 96 ? 3.876 -5.821 -5.258 1.00 91.81 96 ALA A CA 1
ATOM 792 C C . ALA A 1 96 ? 4.011 -6.366 -3.824 1.00 91.81 96 ALA A C 1
ATOM 794 O O . ALA A 1 96 ? 3.175 -7.142 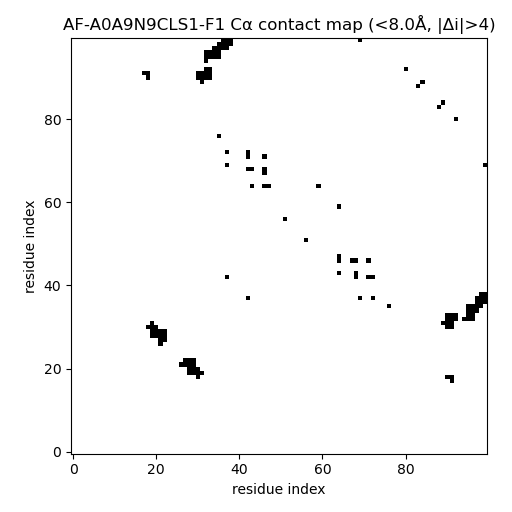-3.343 1.00 91.81 96 ALA A O 1
ATOM 795 N N . TYR A 1 97 ? 5.046 -5.906 -3.122 1.00 93.31 97 TYR A N 1
ATOM 796 C CA . TYR A 1 97 ? 5.348 -6.323 -1.756 1.00 93.31 97 TYR A CA 1
ATOM 797 C C . TYR A 1 97 ? 4.413 -5.651 -0.744 1.00 93.31 97 TYR A C 1
ATOM 799 O O . TYR A 1 97 ? 4.100 -4.466 -0.842 1.00 93.31 97 TYR A O 1
ATOM 807 N N . ARG A 1 98 ? 3.953 -6.397 0.259 1.00 93.19 98 ARG A N 1
ATOM 808 C CA . ARG A 1 98 ? 3.098 -5.879 1.335 1.00 93.19 98 ARG A CA 1
ATOM 809 C C . ARG A 1 98 ? 3.511 -6.554 2.630 1.00 93.19 98 ARG A C 1
ATOM 811 O O . ARG A 1 98 ? 3.667 -7.770 2.638 1.00 93.19 98 ARG A O 1
ATOM 818 N N . THR A 1 99 ? 3.642 -5.792 3.713 1.00 92.31 99 THR A N 1
ATOM 819 C CA . THR A 1 99 ? 3.995 -6.364 5.025 1.00 92.31 99 THR A CA 1
ATOM 820 C C . THR A 1 99 ? 2.814 -7.041 5.741 1.00 92.31 99 THR A C 1
ATOM 822 O O . THR A 1 99 ? 3.030 -7.677 6.768 1.00 92.31 99 THR A O 1
ATOM 825 N N . LEU A 1 100 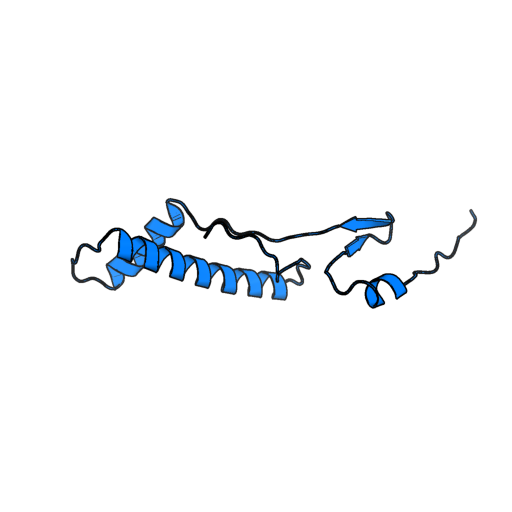? 1.591 -6.939 5.193 1.00 84.31 100 LEU A N 1
ATOM 826 C CA . LEU A 1 100 ? 0.309 -7.415 5.750 1.00 84.31 100 LEU A CA 1
ATOM 827 C C . LEU A 1 100 ? 0.236 -8.877 6.197 1.00 84.31 100 LEU A C 1
ATOM 829 O O . LEU A 1 100 ? 0.343 -9.770 5.332 1.00 84.31 100 LEU A O 1
#

Radius of gyration: 21.66 Å; Cα contacts (8 Å, |Δi|>4): 69; chains: 1; bounding box: 52×23×62 Å

Mean predicted aligned error: 10.49 Å

Solvent-accessible surface area (backbone atoms only — not comparable to full-atom values): 6322 Å² total; per-residue (Å²): 136,84,81,76,80,77,79,83,74,67,65,56,62,78,74,43,88,64,71,64,45,68,45,83,90,72,79,42,78,45,76,46,65,50,70,46,88,56,75,60,66,72,48,50,53,51,39,52,54,59,41,61,77,73,39,98,80,70,85,76,53,73,67,57,53,52,51,48,26,51,53,52,37,55,52,50,50,53,53,53,51,50,52,40,50,75,68,65,58,82,55,32,76,87,73,43,46,64,71,115

pLDDT: mean 78.22, std 15.2, range [36.91, 96.81]

InterPro domains:
  IPR002300 Aminoacyl-tRNA synthetase, class Ia [PF00133] (31-100)
  IPR014729 Rossmann-like alpha/beta/alpha sandwich fold [G3DSA:3.40.50.620] (28-100)
  IPR050081 Isoleucine--tRNA ligase [PTHR42765] (30-100)

Sequence (100 aa):
MTKTKRKYDFSYFAKNPEPKYLLFDFEIFISYIPGWDCHGLPIELKTLSELKVRADGTVLSPMEIRKIARECALKAIETQKQDFMNWCIIGDWKNAYRTL

Secondary structure (DSSP, 8-state):
-----PPP-THHHHH--S--EEETTTTEEE----EE---SHHHHHHHHHHHHHH-SS----HHHHHHHHHHHHHHHHHHHHHHHHHTT--S-SSS-EE--